Protein AF-A0A015JKG3-F1 (afdb_monomer)

Structure (mmCIF, N/CA/C/O backbone):
data_AF-A0A015JKG3-F1
#
_entry.id   AF-A0A015JKG3-F1
#
loop_
_atom_site.group_PDB
_atom_site.id
_atom_site.type_symbol
_atom_site.label_atom_id
_atom_site.label_alt_id
_atom_site.label_comp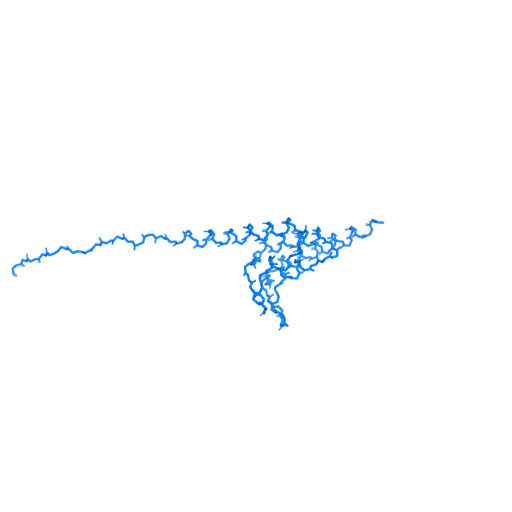_id
_atom_site.label_asym_id
_atom_site.label_entity_id
_atom_site.label_seq_id
_atom_site.pdbx_PDB_ins_code
_atom_site.Cartn_x
_atom_site.Cartn_y
_atom_site.Cartn_z
_atom_site.occupancy
_atom_site.B_iso_or_equiv
_atom_site.auth_seq_id
_atom_site.auth_comp_id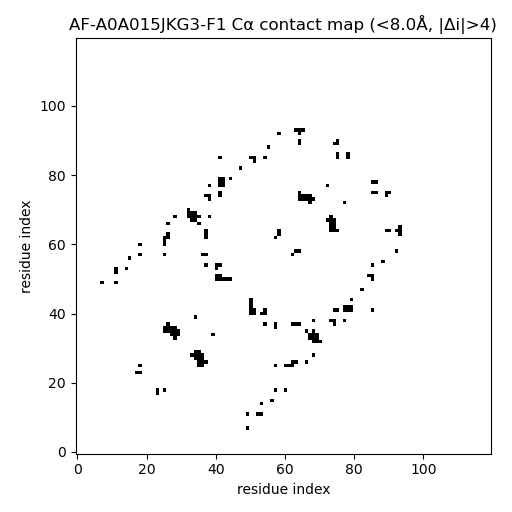
_atom_site.auth_asym_id
_atom_site.auth_atom_id
_atom_site.pdbx_PDB_model_num
ATOM 1 N N . MET A 1 1 ? 17.098 13.815 -17.877 1.00 53.59 1 MET A N 1
ATOM 2 C CA . MET A 1 1 ? 16.211 13.675 -16.700 1.00 53.59 1 MET A CA 1
ATOM 3 C C . MET A 1 1 ? 14.718 13.847 -17.020 1.00 53.59 1 MET A C 1
ATOM 5 O O . MET A 1 1 ? 13.906 13.572 -16.156 1.00 53.59 1 MET A O 1
ATOM 9 N N . GLU A 1 2 ? 14.312 14.220 -18.242 1.00 52.16 2 GLU A N 1
ATOM 10 C CA . GLU A 1 2 ? 12.892 14.484 -18.570 1.00 52.16 2 GLU A CA 1
ATOM 11 C C . GLU A 1 2 ? 12.063 13.230 -18.935 1.00 52.16 2 GLU A C 1
ATOM 13 O O . GLU A 1 2 ? 10.837 13.233 -18.843 1.00 52.16 2 GLU A O 1
ATOM 18 N N . TYR A 1 3 ? 12.724 12.131 -19.316 1.00 52.03 3 TYR A N 1
ATOM 19 C CA . TYR A 1 3 ? 12.057 10.888 -19.730 1.00 52.03 3 TYR A CA 1
ATOM 20 C C . TYR A 1 3 ? 11.483 10.076 -18.562 1.00 52.03 3 TYR A C 1
ATOM 22 O O . TYR A 1 3 ? 10.440 9.445 -18.716 1.00 52.03 3 TYR A O 1
ATOM 30 N N . VAL A 1 4 ? 12.130 10.127 -17.393 1.00 54.03 4 VAL A N 1
ATOM 31 C CA . VAL A 1 4 ? 11.704 9.389 -16.191 1.00 54.03 4 VAL A CA 1
ATOM 32 C C . VAL A 1 4 ? 10.344 9.900 -15.708 1.00 54.03 4 VAL A C 1
ATOM 34 O O . VAL A 1 4 ? 9.431 9.108 -15.494 1.00 54.03 4 VAL A O 1
ATOM 37 N N . ASN A 1 5 ? 10.150 11.224 -15.687 1.00 54.56 5 ASN A N 1
ATOM 38 C CA . ASN A 1 5 ? 8.871 11.823 -15.304 1.00 54.56 5 ASN A CA 1
ATOM 39 C C . ASN A 1 5 ? 7.727 11.393 -16.234 1.00 54.56 5 ASN A C 1
ATOM 41 O O . ASN A 1 5 ? 6.672 10.994 -15.753 1.00 54.56 5 ASN A O 1
ATOM 45 N N . ARG A 1 6 ? 7.924 11.396 -17.562 1.00 58.38 6 ARG A N 1
ATOM 46 C CA . ARG A 1 6 ? 6.869 10.982 -18.511 1.00 58.38 6 ARG A CA 1
ATOM 47 C C . ARG A 1 6 ? 6.488 9.507 -18.362 1.00 58.38 6 ARG A C 1
ATOM 49 O O . ARG A 1 6 ? 5.307 9.180 -18.452 1.00 58.38 6 ARG A O 1
ATOM 56 N N . ALA A 1 7 ? 7.464 8.635 -18.107 1.00 60.66 7 ALA A N 1
ATOM 57 C CA . ALA A 1 7 ? 7.209 7.216 -17.868 1.00 60.66 7 ALA A CA 1
ATOM 58 C C . ALA A 1 7 ? 6.413 6.987 -16.569 1.00 60.66 7 ALA A C 1
ATOM 60 O O . ALA A 1 7 ? 5.481 6.183 -16.556 1.00 60.66 7 ALA A O 1
ATOM 61 N N . HIS A 1 8 ? 6.723 7.733 -15.503 1.00 63.50 8 HIS A N 1
ATOM 62 C CA . HIS A 1 8 ? 6.001 7.649 -14.230 1.00 63.50 8 HIS A CA 1
ATOM 63 C C . HIS A 1 8 ? 4.546 8.111 -14.359 1.00 63.50 8 HIS A C 1
ATOM 65 O O . HIS A 1 8 ? 3.644 7.398 -13.919 1.00 63.50 8 HIS A O 1
ATOM 71 N N . PHE A 1 9 ? 4.296 9.241 -15.033 1.00 65.38 9 PHE A N 1
ATOM 72 C CA . PHE A 1 9 ? 2.928 9.704 -15.293 1.00 65.38 9 PHE A CA 1
ATOM 73 C C . PHE A 1 9 ? 2.141 8.711 -16.150 1.00 65.38 9 PHE A C 1
ATOM 75 O O . PHE A 1 9 ? 1.004 8.398 -15.817 1.00 65.38 9 PHE A O 1
ATOM 82 N N . GLY A 1 10 ? 2.757 8.146 -17.195 1.00 71.88 10 GLY A N 1
ATOM 83 C CA . GLY A 1 10 ? 2.115 7.116 -18.015 1.00 71.88 10 GLY A CA 1
ATOM 84 C C . GLY A 1 10 ? 1.719 5.871 -17.213 1.00 71.88 10 GLY A C 1
ATOM 85 O O . GLY A 1 10 ? 0.629 5.339 -17.410 1.00 71.88 10 GLY A O 1
ATOM 86 N N . SER A 1 11 ? 2.568 5.435 -16.276 1.00 73.81 11 SER A N 1
ATOM 87 C CA . SER A 1 11 ? 2.283 4.296 -15.392 1.00 73.81 11 SER A CA 1
ATOM 88 C C . SER A 1 11 ? 1.129 4.581 -14.423 1.00 73.81 11 SER A C 1
ATOM 90 O O . SER A 1 11 ? 0.237 3.749 -14.262 1.00 73.81 11 SER A O 1
ATOM 92 N N . LEU A 1 12 ? 1.090 5.782 -13.833 1.00 79.25 12 LEU A N 1
ATOM 93 C CA . LEU A 1 12 ? -0.011 6.209 -12.965 1.00 79.25 12 LEU A CA 1
ATOM 94 C C . LEU A 1 12 ? -1.333 6.302 -13.734 1.00 79.25 12 LEU A C 1
ATOM 96 O O . LEU A 1 12 ? -2.326 5.726 -13.301 1.00 79.25 12 LEU A O 1
ATOM 100 N N . THR A 1 13 ? -1.337 6.933 -14.910 1.00 81.19 13 THR A N 1
ATOM 101 C CA . THR A 1 13 ? -2.529 7.005 -15.768 1.00 81.19 13 THR A CA 1
ATOM 102 C C . THR A 1 13 ? -3.003 5.614 -16.188 1.00 81.19 13 THR A C 1
ATOM 104 O O . THR A 1 13 ? -4.202 5.346 -16.201 1.00 81.19 13 THR A O 1
ATOM 107 N N . ALA A 1 14 ? -2.086 4.692 -16.490 1.00 79.19 14 ALA A N 1
ATOM 108 C CA . ALA A 1 14 ? -2.450 3.310 -16.783 1.00 79.19 14 ALA A CA 1
ATOM 109 C C . ALA A 1 14 ? -3.096 2.620 -15.569 1.00 79.19 14 ALA A C 1
ATOM 111 O O . ALA A 1 14 ? -4.110 1.941 -15.724 1.00 79.19 14 ALA A O 1
ATOM 112 N N . ALA A 1 15 ? -2.558 2.821 -14.361 1.00 79.75 15 ALA A N 1
ATOM 113 C CA . ALA A 1 15 ? -3.149 2.295 -13.133 1.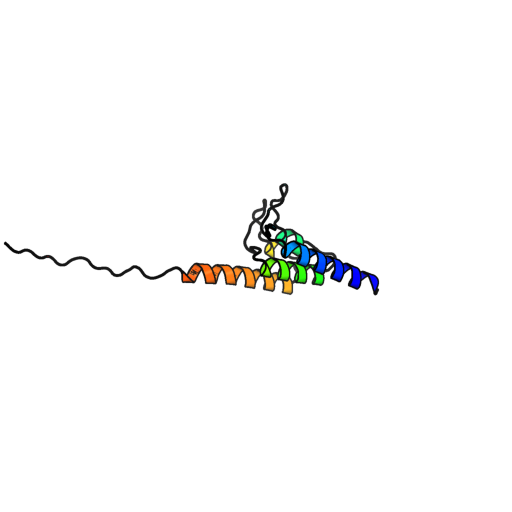00 79.75 15 ALA A CA 1
ATOM 114 C C . ALA A 1 15 ? -4.556 2.868 -12.879 1.00 79.75 15 ALA A C 1
ATOM 116 O O . ALA A 1 15 ? -5.462 2.110 -12.539 1.00 79.75 15 ALA A O 1
ATOM 117 N N . GLU A 1 16 ? -4.770 4.165 -13.108 1.00 81.62 16 GLU A N 1
ATOM 118 C CA . GLU A 1 16 ? -6.091 4.805 -13.021 1.00 81.62 16 GLU A CA 1
ATOM 119 C C . GLU A 1 16 ? -7.091 4.202 -14.007 1.00 81.62 16 GLU A C 1
ATOM 121 O O . GLU A 1 16 ? -8.181 3.791 -13.611 1.00 81.62 16 GLU A O 1
ATOM 126 N N . LEU A 1 17 ? -6.714 4.092 -15.283 1.00 80.25 17 LEU A N 1
ATOM 127 C CA . LEU A 1 17 ? -7.578 3.535 -16.327 1.00 80.25 17 LEU A CA 1
ATOM 128 C C . LEU A 1 17 ? -7.953 2.077 -16.057 1.00 80.25 17 LEU A C 1
ATOM 130 O O . LEU A 1 17 ? -9.078 1.662 -16.348 1.00 80.25 17 LEU A O 1
ATOM 134 N N . LEU A 1 18 ? -7.026 1.302 -15.488 1.00 80.25 18 LEU A N 1
ATOM 135 C CA . LEU A 1 18 ? -7.316 -0.048 -15.023 1.00 80.25 18 LEU A CA 1
ATOM 136 C C . LEU A 1 18 ? -8.341 0.008 -13.888 1.00 80.25 18 LEU A C 1
ATOM 138 O O . LEU A 1 18 ? -9.391 -0.615 -13.987 1.00 80.25 18 LEU A O 1
ATOM 142 N N . LEU A 1 19 ? -8.096 0.791 -12.839 1.00 80.50 19 LEU A N 1
ATOM 143 C CA . LEU A 1 19 ? -8.980 0.862 -11.670 1.00 80.50 19 LEU A CA 1
ATOM 144 C C . LEU A 1 19 ? -10.384 1.416 -11.970 1.00 80.50 19 LEU A C 1
ATOM 146 O O . LEU A 1 19 ? -11.308 1.178 -11.194 1.00 80.50 19 LEU A O 1
ATOM 150 N N . GLN A 1 20 ? -10.570 2.103 -13.098 1.00 80.88 20 GLN A N 1
ATOM 151 C CA . GLN A 1 20 ? -11.881 2.522 -13.606 1.00 80.88 20 GLN A CA 1
ATOM 152 C C . GLN A 1 20 ? -12.704 1.383 -14.227 1.00 80.88 20 GLN A C 1
ATOM 154 O O . GLN A 1 20 ? -13.902 1.549 -14.460 1.00 80.88 20 GLN A O 1
ATOM 159 N N . GLN A 1 21 ? -12.101 0.228 -14.512 1.00 79.38 21 GLN A N 1
ATOM 160 C CA . GLN A 1 21 ? -12.824 -0.895 -15.096 1.00 79.38 21 GLN A CA 1
ATOM 161 C C . GLN A 1 21 ? -13.768 -1.534 -14.058 1.00 79.38 21 GLN A C 1
ATOM 163 O O . GLN A 1 21 ? -13.331 -1.876 -12.956 1.00 79.38 21 GLN A O 1
ATOM 168 N N . PRO A 1 22 ? -15.039 -1.805 -14.415 1.00 71.19 22 PRO A N 1
ATOM 169 C CA . PRO A 1 22 ? -16.078 -2.228 -13.467 1.00 71.19 22 PRO A CA 1
ATOM 170 C C . PRO A 1 22 ? -15.812 -3.577 -12.780 1.00 71.19 22 PRO A C 1
ATOM 172 O O . PRO A 1 22 ? -16.435 -3.889 -11.771 1.00 71.19 22 PRO A O 1
ATOM 175 N N . ASN A 1 23 ? -14.880 -4.381 -13.299 1.00 75.00 23 ASN A N 1
ATOM 176 C CA . ASN A 1 23 ? -14.588 -5.726 -12.799 1.00 75.00 23 ASN A CA 1
ATOM 177 C C . ASN A 1 23 ? -13.236 -5.846 -12.077 1.00 75.00 23 ASN A C 1
ATOM 179 O O . ASN A 1 23 ? -12.806 -6.966 -11.778 1.00 75.00 23 ASN A O 1
ATOM 183 N N . ILE A 1 24 ? -12.540 -4.738 -11.797 1.00 80.81 24 ILE A N 1
ATOM 184 C CA . ILE A 1 24 ? -11.252 -4.813 -11.100 1.00 80.81 24 ILE A CA 1
ATOM 185 C C . ILE A 1 24 ? -11.442 -4.946 -9.593 1.00 80.81 24 ILE A C 1
ATOM 187 O O . ILE A 1 24 ? -11.957 -4.073 -8.902 1.00 80.81 24 ILE A O 1
ATOM 191 N N . LYS A 1 25 ? -10.949 -6.070 -9.069 1.00 85.31 25 LYS A N 1
ATOM 192 C CA . LYS A 1 25 ? -10.907 -6.360 -7.637 1.00 85.31 25 LYS A CA 1
ATOM 193 C C . LYS A 1 25 ? -9.596 -5.845 -7.047 1.00 85.31 25 LYS A C 1
ATOM 195 O O . LYS A 1 25 ? -8.577 -6.531 -7.097 1.00 85.31 25 LYS A O 1
ATOM 200 N N . VAL A 1 26 ? -9.638 -4.666 -6.431 1.00 87.88 26 VAL A N 1
ATOM 201 C CA . VAL A 1 26 ? -8.471 -4.000 -5.811 1.00 87.88 26 VAL A CA 1
ATOM 202 C C . VAL A 1 26 ? -7.868 -4.748 -4.617 1.00 87.88 26 VAL A C 1
ATOM 204 O O . VAL A 1 26 ? -6.720 -4.515 -4.252 1.00 87.88 26 VAL A O 1
ATOM 207 N N . ASN A 1 27 ? -8.620 -5.688 -4.042 1.00 89.81 27 ASN A N 1
ATOM 208 C CA . ASN A 1 27 ? -8.210 -6.513 -2.903 1.00 89.81 27 ASN A CA 1
ATOM 209 C C . ASN A 1 27 ? -7.812 -7.943 -3.296 1.00 89.81 27 ASN A C 1
ATOM 211 O O . ASN A 1 27 ? -7.679 -8.804 -2.425 1.00 89.81 27 ASN A O 1
ATOM 215 N N . LEU A 1 28 ? -7.650 -8.226 -4.594 1.00 90.25 28 LEU A N 1
ATOM 216 C CA . LEU A 1 28 ? -7.245 -9.550 -5.056 1.00 90.25 28 LEU A CA 1
ATOM 217 C C . LEU A 1 28 ? -5.840 -9.884 -4.546 1.00 90.25 28 LEU A C 1
ATOM 219 O O . LEU A 1 28 ? -4.899 -9.125 -4.747 1.00 90.25 28 LEU A O 1
ATOM 223 N N . GLN A 1 29 ? -5.700 -11.042 -3.915 1.00 91.81 29 GLN A N 1
ATOM 224 C CA . GLN A 1 29 ? -4.416 -11.540 -3.444 1.00 91.81 29 GLN A CA 1
ATOM 225 C C . GLN A 1 29 ? -3.745 -12.372 -4.537 1.00 91.81 29 GLN A C 1
ATOM 227 O O . GLN A 1 29 ? -4.391 -13.194 -5.193 1.00 91.81 29 GLN A O 1
ATOM 232 N N . ASN A 1 30 ? -2.446 -12.164 -4.752 1.00 90.38 30 ASN A N 1
ATOM 233 C CA . ASN A 1 30 ? -1.684 -13.025 -5.652 1.00 90.38 30 ASN A CA 1
ATOM 234 C C . ASN A 1 30 ? -1.597 -14.461 -5.094 1.00 90.38 30 ASN A C 1
ATOM 236 O O . ASN A 1 30 ? -1.793 -14.695 -3.907 1.00 90.38 30 ASN A O 1
ATOM 240 N N . LYS A 1 31 ? -1.288 -15.445 -5.943 1.00 91.38 31 LYS A N 1
ATOM 241 C CA . LYS A 1 31 ? -1.304 -16.862 -5.532 1.00 91.38 31 LYS A CA 1
ATOM 242 C C . LYS A 1 31 ? -0.122 -17.285 -4.651 1.00 91.38 31 LYS A C 1
ATOM 244 O O . LYS A 1 31 ? -0.212 -18.314 -3.993 1.00 91.38 31 LYS A O 1
ATOM 249 N N . LEU A 1 32 ? 0.987 -16.547 -4.689 1.00 90.50 32 LEU A N 1
ATOM 250 C CA . LEU A 1 32 ? 2.247 -16.963 -4.063 1.00 90.50 32 LEU A CA 1
ATOM 251 C C . LEU A 1 32 ? 2.358 -16.460 -2.620 1.00 90.50 32 LEU A C 1
ATOM 253 O O . LEU A 1 32 ? 2.500 -17.250 -1.686 1.00 90.50 32 LEU A O 1
ATOM 257 N N . GLU A 1 33 ? 2.221 -15.146 -2.455 1.00 92.25 33 GLU A N 1
ATOM 258 C CA . GLU A 1 33 ? 2.443 -14.424 -1.198 1.00 92.25 33 GLU A CA 1
ATOM 259 C C . GLU A 1 33 ? 1.142 -13.962 -0.548 1.00 92.25 33 GLU A C 1
ATOM 261 O O . GLU A 1 33 ? 1.145 -13.458 0.570 1.00 92.25 33 GLU A O 1
ATOM 266 N N . LEU A 1 34 ? 0.016 -14.114 -1.246 1.00 94.19 34 LEU A N 1
ATOM 267 C CA . LEU A 1 34 ? -1.255 -13.498 -0.885 1.00 94.19 34 LEU A CA 1
ATOM 268 C C . LEU A 1 34 ? -1.155 -11.968 -0.728 1.00 94.19 34 LEU A C 1
ATOM 270 O O . LEU A 1 34 ? -1.904 -11.351 0.027 1.00 94.19 34 LEU A O 1
ATOM 274 N N . ASP A 1 35 ? -0.235 -11.335 -1.453 1.00 93.56 35 ASP A N 1
ATOM 275 C CA . ASP A 1 35 ? -0.119 -9.878 -1.478 1.00 93.56 35 ASP A CA 1
ATOM 276 C C . ASP A 1 35 ? -1.260 -9.283 -2.309 1.00 93.56 35 ASP A C 1
ATOM 278 O O . ASP A 1 35 ? -1.523 -9.729 -3.431 1.00 93.56 35 ASP A O 1
ATOM 282 N N . THR A 1 36 ? -1.902 -8.244 -1.777 1.00 94.00 36 THR A N 1
ATOM 283 C CA . THR A 1 36 ? -2.811 -7.375 -2.544 1.00 94.00 36 THR A CA 1
ATOM 284 C C . THR A 1 36 ? -2.014 -6.373 -3.392 1.00 94.00 36 THR A C 1
ATOM 286 O O . THR A 1 36 ? -0.834 -6.135 -3.106 1.00 94.00 36 THR A O 1
ATOM 289 N N . PRO A 1 37 ? -2.631 -5.710 -4.391 1.00 92.88 37 PRO A N 1
ATOM 290 C CA . PRO A 1 37 ? -2.028 -4.566 -5.074 1.00 92.88 37 PRO A CA 1
ATOM 291 C C . PRO A 1 37 ? -1.421 -3.538 -4.110 1.00 92.88 37 PRO A C 1
ATOM 293 O O . PRO A 1 37 ? -0.320 -3.046 -4.350 1.00 92.88 37 PRO A O 1
ATOM 296 N N . LEU A 1 38 ? -2.075 -3.293 -2.968 1.00 93.94 38 LEU A N 1
ATOM 297 C CA . LEU A 1 38 ? -1.585 -2.367 -1.948 1.00 93.94 38 LEU A CA 1
ATOM 298 C C . LEU A 1 38 ? -0.295 -2.857 -1.266 1.00 93.94 38 LEU A C 1
ATOM 300 O O . LEU A 1 38 ? 0.588 -2.046 -1.015 1.00 93.94 38 LEU A O 1
ATOM 304 N N . HIS A 1 39 ? -0.124 -4.167 -1.043 1.00 94.88 39 HIS A N 1
ATOM 305 C CA . HIS A 1 39 ? 1.144 -4.727 -0.545 1.00 94.88 39 HIS A CA 1
ATOM 306 C C . HIS A 1 39 ? 2.289 -4.545 -1.546 1.00 94.88 39 HIS A C 1
ATOM 308 O O . HIS A 1 39 ? 3.434 -4.354 -1.142 1.00 94.88 39 HIS A O 1
ATOM 314 N N . LYS A 1 40 ? 2.012 -4.625 -2.853 1.00 91.75 40 LYS A N 1
ATOM 315 C CA . LYS A 1 40 ? 3.040 -4.418 -3.882 1.00 91.75 40 LYS A CA 1
ATOM 316 C C . LYS A 1 40 ? 3.399 -2.947 -4.048 1.00 91.75 40 LYS A C 1
ATOM 318 O O . LYS A 1 40 ? 4.582 -2.643 -4.151 1.00 91.75 40 LYS A O 1
ATOM 323 N N . ALA A 1 41 ? 2.414 -2.052 -3.984 1.00 91.00 41 ALA A N 1
ATOM 324 C CA . ALA A 1 41 ? 2.640 -0.611 -4.062 1.00 91.00 41 ALA A CA 1
ATOM 325 C C . ALA A 1 41 ? 3.605 -0.119 -2.971 1.00 91.00 41 ALA A C 1
ATOM 327 O O . ALA A 1 41 ? 4.549 0.606 -3.260 1.00 91.00 41 ALA A O 1
ATOM 328 N N . VAL A 1 42 ? 3.424 -0.574 -1.727 1.00 92.00 42 VAL A N 1
ATOM 329 C CA . VAL A 1 42 ? 4.255 -0.138 -0.589 1.00 92.00 42 VAL A CA 1
ATOM 330 C C . VAL A 1 42 ? 5.669 -0.722 -0.571 1.00 92.00 42 VAL A C 1
ATOM 332 O O . VAL A 1 42 ? 6.545 -0.176 0.094 1.00 92.00 42 VAL A O 1
ATOM 335 N N . GLN A 1 43 ? 5.891 -1.829 -1.284 1.00 90.31 43 GLN A N 1
ATOM 336 C CA . GLN A 1 43 ? 7.203 -2.466 -1.427 1.00 90.31 43 GLN A CA 1
ATOM 337 C C . GLN A 1 43 ? 8.029 -1.863 -2.569 1.00 90.31 43 GLN A C 1
ATOM 339 O O . GLN A 1 43 ? 9.188 -2.241 -2.739 1.00 90.31 43 GLN A O 1
ATOM 344 N N . TYR A 1 44 ? 7.457 -0.955 -3.362 1.00 87.44 44 TYR A N 1
ATOM 345 C CA . TYR A 1 44 ? 8.168 -0.300 -4.449 1.00 87.44 44 TYR A CA 1
ATOM 346 C C . TYR A 1 44 ? 9.185 0.702 -3.887 1.00 87.44 44 TYR A C 1
ATOM 348 O O . TYR A 1 44 ? 8.814 1.709 -3.285 1.00 87.44 44 TYR A O 1
ATOM 356 N N . LYS A 1 45 ? 10.477 0.390 -4.045 1.00 82.62 45 LYS A N 1
ATOM 357 C CA . LYS A 1 45 ? 11.590 1.167 -3.470 1.00 82.62 45 LYS A CA 1
ATOM 358 C C . LYS A 1 45 ? 12.250 2.126 -4.453 1.00 82.62 45 LYS A C 1
ATOM 360 O O . LYS A 1 45 ? 12.966 3.018 -4.012 1.00 82.62 45 LYS A O 1
ATOM 365 N N . ASP A 1 46 ? 12.022 1.937 -5.750 1.00 84.19 46 ASP A N 1
ATOM 366 C CA . ASP A 1 46 ? 12.736 2.688 -6.784 1.00 84.19 46 ASP A CA 1
ATOM 367 C C . ASP A 1 46 ? 12.303 4.160 -6.818 1.00 84.19 46 ASP A C 1
ATOM 369 O O . ASP A 1 46 ? 13.136 5.040 -7.022 1.00 84.19 46 ASP A O 1
ATOM 373 N N . ASP A 1 47 ? 11.017 4.437 -6.568 1.00 83.31 47 ASP A N 1
ATOM 374 C CA . ASP A 1 47 ? 10.499 5.801 -6.438 1.00 83.31 47 ASP A CA 1
ATOM 375 C C . ASP A 1 47 ? 9.406 5.881 -5.344 1.00 83.31 47 ASP A C 1
ATOM 377 O O . ASP A 1 47 ? 8.284 5.390 -5.536 1.00 83.31 47 ASP A O 1
ATOM 381 N N . PRO A 1 48 ? 9.701 6.502 -4.183 1.00 84.12 48 PRO A N 1
ATOM 382 C CA . PRO A 1 48 ? 8.756 6.608 -3.075 1.00 84.12 48 PRO A CA 1
ATOM 383 C C . PRO A 1 48 ? 7.563 7.524 -3.381 1.00 84.12 48 PRO A C 1
ATOM 385 O O . PRO A 1 48 ? 6.497 7.331 -2.791 1.00 84.12 48 PRO A O 1
ATOM 388 N N . SER A 1 49 ? 7.706 8.489 -4.297 1.00 86.00 49 SER A N 1
ATOM 389 C CA . SER A 1 49 ? 6.605 9.357 -4.724 1.00 86.00 49 SER A CA 1
ATOM 390 C C . SER A 1 49 ? 5.600 8.575 -5.565 1.00 86.00 49 SER A C 1
ATOM 392 O O . SER A 1 49 ? 4.395 8.695 -5.353 1.00 86.00 49 SER A O 1
ATOM 394 N N . VAL A 1 50 ? 6.075 7.695 -6.451 1.00 86.00 50 VAL A N 1
ATOM 395 C CA . VAL A 1 50 ? 5.201 6.794 -7.222 1.00 86.00 50 VAL A CA 1
ATOM 396 C C . VAL A 1 50 ? 4.484 5.802 -6.303 1.00 86.00 50 VAL A C 1
ATOM 398 O O . VAL A 1 50 ? 3.276 5.610 -6.436 1.00 86.00 50 VAL A O 1
ATOM 401 N N . ALA A 1 51 ? 5.192 5.212 -5.333 1.00 88.94 51 ALA A N 1
ATOM 402 C CA . ALA A 1 51 ? 4.587 4.313 -4.347 1.00 88.94 51 ALA A CA 1
ATOM 403 C C . ALA A 1 51 ? 3.444 4.994 -3.572 1.00 88.94 51 ALA A C 1
ATOM 405 O O . ALA A 1 51 ? 2.383 4.398 -3.363 1.00 88.94 51 ALA A O 1
ATOM 406 N N . LEU A 1 52 ? 3.647 6.257 -3.183 1.00 90.94 52 LEU A N 1
ATOM 407 C CA . LEU A 1 52 ? 2.652 7.056 -2.479 1.00 90.94 52 LEU A CA 1
ATOM 408 C C . LEU A 1 52 ? 1.407 7.322 -3.334 1.00 90.94 52 LEU A C 1
ATOM 410 O O . LEU A 1 52 ? 0.292 7.102 -2.862 1.00 90.94 52 LEU A O 1
ATOM 414 N N . GLU A 1 53 ? 1.579 7.766 -4.579 1.00 91.06 53 GLU A N 1
ATOM 415 C CA . GLU A 1 53 ? 0.456 8.063 -5.476 1.00 91.06 53 GLU A CA 1
ATOM 416 C C . GLU A 1 53 ? -0.351 6.804 -5.828 1.00 91.06 53 GLU A C 1
ATOM 418 O O 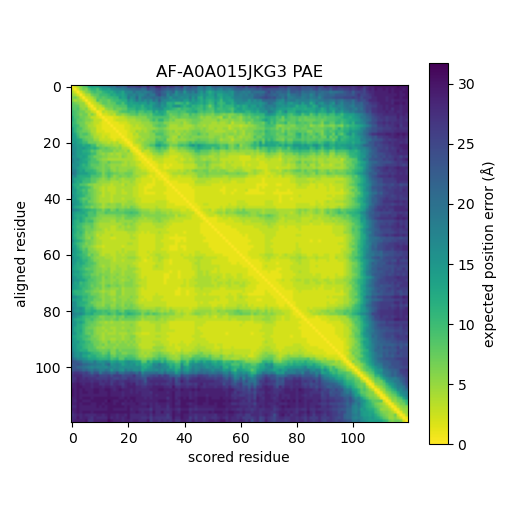. GLU A 1 53 ? -1.581 6.817 -5.752 1.00 91.06 53 GLU A O 1
ATOM 423 N N . ILE A 1 54 ? 0.315 5.673 -6.095 1.00 89.31 54 ILE A N 1
ATOM 424 C CA . ILE A 1 54 ? -0.371 4.389 -6.324 1.00 89.31 54 ILE A CA 1
ATOM 425 C C . ILE A 1 54 ? -1.155 3.965 -5.075 1.00 89.31 54 ILE A C 1
ATOM 427 O O . ILE A 1 54 ? -2.300 3.526 -5.186 1.00 89.31 54 ILE A O 1
ATOM 431 N N . ALA A 1 55 ? -0.576 4.104 -3.878 1.00 92.56 55 ALA A N 1
ATOM 432 C CA . ALA A 1 55 ? -1.268 3.761 -2.639 1.00 92.56 55 ALA A CA 1
ATOM 433 C C . ALA A 1 55 ? -2.506 4.643 -2.404 1.00 92.56 55 ALA A C 1
ATOM 435 O O . ALA A 1 55 ? -3.566 4.111 -2.070 1.00 92.56 55 ALA A O 1
ATOM 436 N N . LYS A 1 56 ? -2.409 5.963 -2.632 1.00 91.88 56 LYS A N 1
ATOM 437 C CA . LYS A 1 56 ? -3.557 6.889 -2.564 1.00 91.88 56 LYS A CA 1
ATOM 438 C C . LYS A 1 56 ? -4.667 6.460 -3.517 1.00 91.88 56 LYS A C 1
ATOM 440 O O . LYS A 1 56 ? -5.831 6.402 -3.120 1.00 91.88 56 LYS A O 1
ATOM 445 N N . LEU A 1 57 ? -4.302 6.135 -4.755 1.00 90.75 57 LEU A N 1
ATOM 446 C CA . LEU A 1 57 ? -5.250 5.725 -5.778 1.00 90.75 57 LEU A CA 1
ATOM 447 C C . LEU A 1 57 ? -5.949 4.411 -5.404 1.00 90.75 57 LEU A C 1
ATOM 449 O O . LEU A 1 57 ? -7.173 4.331 -5.438 1.00 90.75 57 LEU A O 1
ATOM 453 N N . LEU A 1 58 ? -5.196 3.401 -4.966 1.00 91.62 58 LEU A N 1
ATOM 454 C CA . LEU A 1 58 ? -5.760 2.126 -4.522 1.00 91.62 58 LEU A CA 1
ATOM 455 C C . LEU A 1 58 ? -6.738 2.306 -3.353 1.00 91.62 58 LEU A C 1
ATOM 457 O O . LEU A 1 58 ? -7.838 1.757 -3.395 1.00 91.62 58 LEU A O 1
ATOM 461 N N . ILE A 1 59 ? -6.374 3.099 -2.341 1.00 92.44 59 ILE A N 1
ATOM 462 C CA . ILE A 1 59 ? -7.244 3.393 -1.190 1.00 92.44 59 ILE A CA 1
ATOM 463 C C . ILE A 1 59 ? -8.530 4.090 -1.651 1.00 92.44 59 ILE A C 1
ATOM 465 O O . ILE A 1 59 ? -9.619 3.685 -1.253 1.00 92.44 59 ILE A O 1
ATOM 469 N N . LYS A 1 60 ? -8.428 5.080 -2.549 1.00 90.06 60 LYS A N 1
ATOM 470 C CA . LYS A 1 60 ? -9.588 5.782 -3.124 1.00 90.06 60 LYS A CA 1
ATOM 471 C C . LYS A 1 60 ? -10.554 4.837 -3.850 1.00 90.06 60 LYS A C 1
ATOM 473 O O . LYS A 1 60 ? -11.754 5.083 -3.855 1.00 90.06 60 LYS A O 1
ATOM 478 N N . HIS A 1 61 ? -10.042 3.755 -4.434 1.00 89.31 61 HIS A N 1
ATOM 479 C CA . HIS A 1 61 ? -10.831 2.721 -5.107 1.00 89.31 61 HIS A CA 1
ATOM 480 C C . HIS A 1 61 ? -11.264 1.561 -4.181 1.00 89.31 61 HIS A C 1
ATOM 482 O O . HIS A 1 61 ? -11.728 0.532 -4.670 1.00 89.31 61 HIS A O 1
ATOM 488 N N . GLY A 1 62 ? -11.139 1.702 -2.855 1.00 88.69 62 GLY A N 1
ATOM 489 C CA . GLY A 1 62 ? -11.623 0.716 -1.880 1.00 88.69 62 GLY A CA 1
ATOM 490 C C . GLY A 1 62 ? -10.630 -0.400 -1.543 1.00 88.69 62 GLY A C 1
ATOM 491 O O . GLY A 1 62 ? -11.032 -1.491 -1.122 1.00 88.69 62 GLY A O 1
ATOM 492 N N . ALA A 1 63 ? -9.329 -0.177 -1.751 1.00 93.12 63 ALA A N 1
ATOM 493 C CA . ALA A 1 63 ? -8.317 -1.106 -1.262 1.00 93.12 63 ALA A CA 1
ATOM 494 C C . ALA A 1 63 ? -8.298 -1.123 0.272 1.00 93.12 63 ALA A C 1
ATOM 496 O O . ALA A 1 63 ? -8.262 -0.077 0.914 1.00 93.12 63 ALA A O 1
ATOM 497 N N . ASP A 1 64 ? -8.275 -2.322 0.846 1.00 93.19 64 ASP A N 1
ATOM 498 C CA . ASP A 1 64 ? -8.258 -2.564 2.283 1.00 93.19 64 ASP A CA 1
ATOM 499 C C . ASP A 1 64 ? -6.804 -2.523 2.810 1.00 93.19 64 ASP A C 1
ATOM 501 O O . ASP A 1 64 ? -6.022 -3.447 2.545 1.00 93.19 64 ASP A O 1
ATOM 505 N N . PRO A 1 65 ? -6.412 -1.479 3.571 1.00 93.81 65 PRO A N 1
ATOM 506 C CA . PRO A 1 65 ? -5.085 -1.337 4.167 1.00 93.81 65 PRO A CA 1
ATOM 507 C C . PRO A 1 65 ? -4.856 -2.266 5.366 1.00 93.81 65 PRO A C 1
ATOM 509 O O . PRO A 1 65 ? -3.756 -2.288 5.918 1.00 93.81 65 PRO A O 1
ATOM 512 N N . THR A 1 66 ? -5.868 -3.024 5.795 1.00 93.94 66 THR A N 1
ATOM 513 C CA . THR A 1 66 ? -5.792 -3.941 6.937 1.00 93.94 66 THR A CA 1
ATOM 514 C C . THR A 1 66 ? -5.640 -5.404 6.529 1.00 93.94 66 THR A C 1
ATOM 516 O O . THR A 1 66 ? -5.291 -6.232 7.377 1.00 93.94 66 THR A O 1
ATOM 519 N N . LYS A 1 67 ? -5.841 -5.715 5.239 1.00 93.75 67 LYS A N 1
ATOM 520 C CA . LYS A 1 67 ? -5.714 -7.063 4.677 1.00 93.75 67 LYS A CA 1
ATOM 521 C C . LYS A 1 67 ? -4.328 -7.634 4.959 1.00 93.75 67 LYS A C 1
ATOM 523 O O . LYS A 1 67 ? -3.328 -6.957 4.751 1.00 93.75 67 LYS A O 1
ATOM 528 N N . GLN A 1 68 ? -4.267 -8.889 5.389 1.00 95.56 68 GLN A N 1
ATOM 529 C CA . GLN A 1 68 ? -3.007 -9.570 5.677 1.00 95.56 68 GLN A CA 1
ATOM 530 C C . GLN A 1 68 ? -2.588 -10.489 4.532 1.00 95.56 68 GLN A C 1
ATOM 532 O O . GLN A 1 68 ? -3.415 -11.221 3.984 1.00 95.56 68 GLN A O 1
ATOM 537 N N . ASN A 1 69 ? -1.297 -10.482 4.211 1.00 94.50 69 ASN A N 1
ATOM 538 C CA . ASN A 1 69 ? -0.694 -11.449 3.300 1.00 94.50 69 ASN A CA 1
ATOM 539 C C . ASN A 1 69 ? -0.415 -12.803 3.988 1.00 94.50 69 ASN A C 1
ATOM 541 O O . ASN A 1 69 ? -0.762 -13.021 5.153 1.00 94.50 69 ASN A O 1
ATOM 545 N N . LYS A 1 70 ? 0.243 -13.729 3.280 1.00 95.81 70 LYS A N 1
ATOM 546 C CA . LYS A 1 70 ? 0.583 -15.075 3.775 1.00 95.81 70 LYS A CA 1
ATOM 547 C C . LYS A 1 70 ? 1.436 -15.050 5.047 1.00 95.81 70 LYS A C 1
ATOM 549 O O . LYS A 1 70 ? 1.293 -15.927 5.896 1.00 95.81 70 LYS A O 1
ATOM 554 N N . ASN A 1 71 ? 2.262 -14.019 5.213 1.00 94.31 71 ASN A N 1
ATOM 555 C CA . ASN A 1 71 ? 3.108 -13.814 6.389 1.00 94.31 71 ASN A CA 1
ATOM 556 C C . ASN A 1 71 ? 2.374 -13.096 7.534 1.00 94.31 71 ASN A C 1
ATOM 558 O O . ASN A 1 71 ? 3.002 -12.688 8.508 1.00 94.31 71 ASN A O 1
ATOM 562 N N . LYS A 1 72 ? 1.048 -12.926 7.430 1.00 95.19 72 LYS A N 1
ATOM 563 C CA . LYS A 1 72 ? 0.204 -12.162 8.363 1.00 95.19 72 LYS A CA 1
ATOM 564 C C . LYS A 1 72 ? 0.578 -10.678 8.452 1.00 95.19 72 LYS A C 1
ATOM 566 O O . LYS A 1 72 ? 0.214 -10.003 9.418 1.00 95.19 72 LYS A O 1
ATOM 571 N N . GLN A 1 73 ? 1.286 -10.160 7.451 1.00 95.56 73 GLN A N 1
ATOM 572 C CA . GLN A 1 73 ? 1.715 -8.769 7.408 1.00 95.56 73 GLN A CA 1
ATOM 573 C C . GLN A 1 73 ? 0.652 -7.922 6.717 1.00 95.56 73 GLN A C 1
ATOM 575 O O . GLN A 1 73 ? 0.114 -8.325 5.690 1.00 95.56 73 GLN A O 1
ATOM 580 N N . LYS A 1 74 ? 0.360 -6.752 7.286 1.00 95.06 74 LYS A N 1
ATOM 581 C CA . LYS A 1 74 ? -0.434 -5.691 6.654 1.00 95.06 74 LYS A CA 1
ATOM 582 C C . LYS A 1 74 ? 0.458 -4.851 5.729 1.00 95.06 74 LYS A C 1
ATOM 584 O O . LYS A 1 74 ? 1.656 -4.743 6.012 1.00 95.06 74 LYS A O 1
ATOM 589 N N . PRO A 1 75 ? -0.095 -4.144 4.725 1.00 94.06 75 PRO A N 1
ATOM 590 C CA . PRO A 1 75 ? 0.674 -3.252 3.857 1.00 94.06 75 PRO A CA 1
ATOM 591 C C . PRO A 1 75 ? 1.567 -2.275 4.633 1.00 94.06 75 PRO A C 1
ATOM 593 O O . PRO A 1 75 ? 2.747 -2.145 4.330 1.00 94.06 75 PRO A O 1
ATOM 596 N N . GLN A 1 76 ? 1.056 -1.657 5.704 1.00 94.00 76 GLN A N 1
ATOM 597 C CA . GLN A 1 76 ? 1.824 -0.699 6.512 1.00 94.00 76 GLN A CA 1
ATOM 598 C C . GLN A 1 76 ? 3.107 -1.295 7.124 1.00 94.00 76 GLN A C 1
ATOM 600 O O . GLN A 1 76 ? 4.085 -0.576 7.318 1.00 94.00 76 GLN A O 1
ATOM 605 N N . GLN A 1 77 ? 3.128 -2.602 7.409 1.00 92.94 77 GLN A N 1
ATOM 606 C CA . GLN A 1 77 ? 4.289 -3.289 7.989 1.00 92.94 77 GLN A CA 1
ATOM 607 C C . GLN A 1 77 ? 5.391 -3.570 6.959 1.00 92.94 77 GLN A C 1
ATOM 609 O O . GLN A 1 77 ? 6.515 -3.870 7.348 1.00 92.94 77 GLN A O 1
ATOM 614 N N . LEU A 1 78 ? 5.076 -3.469 5.665 1.00 92.31 78 LEU A N 1
ATOM 615 C CA . LEU A 1 78 ? 6.031 -3.629 4.568 1.00 92.31 78 LEU A CA 1
ATOM 616 C C . LEU A 1 78 ? 6.637 -2.295 4.110 1.00 92.31 78 LEU A C 1
ATOM 618 O O . LEU A 1 78 ? 7.573 -2.297 3.314 1.00 92.31 78 LEU A O 1
ATOM 622 N N . VAL A 1 79 ? 6.114 -1.165 4.600 1.00 92.44 79 VAL A N 1
ATOM 623 C CA . VAL A 1 79 ? 6.598 0.168 4.230 1.00 92.44 79 VAL A CA 1
ATOM 624 C C . VAL A 1 79 ? 7.998 0.396 4.786 1.00 92.44 79 VAL A C 1
ATOM 626 O O . VAL A 1 79 ? 8.256 0.185 5.977 1.00 92.44 79 VAL A O 1
ATOM 629 N N . ASP A 1 80 ? 8.875 0.918 3.932 1.00 88.25 80 ASP A N 1
ATOM 630 C CA . ASP A 1 80 ? 10.224 1.322 4.313 1.00 88.25 80 ASP A CA 1
ATOM 631 C C . ASP A 1 80 ? 10.221 2.304 5.505 1.00 88.25 80 ASP A C 1
ATOM 633 O O . ASP A 1 80 ? 9.349 3.168 5.639 1.00 88.25 80 ASP A O 1
ATOM 637 N N . SER A 1 81 ? 11.197 2.181 6.407 1.00 85.44 81 SER A N 1
ATOM 638 C CA . SER A 1 81 ? 11.331 3.057 7.578 1.00 85.44 81 SER A CA 1
ATOM 639 C C . SER A 1 81 ? 11.459 4.543 7.234 1.00 85.44 81 SER A C 1
ATOM 641 O O . SER A 1 81 ? 11.013 5.373 8.028 1.00 85.44 81 SER A O 1
ATOM 643 N N . GLY A 1 82 ? 12.021 4.878 6.068 1.00 85.44 82 GLY A N 1
ATOM 644 C CA . GLY A 1 82 ? 12.173 6.256 5.604 1.00 85.44 82 GLY A CA 1
ATOM 645 C C . GLY A 1 82 ? 10.886 6.880 5.060 1.00 85.44 82 GLY A C 1
ATOM 646 O O . GLY A 1 82 ? 10.770 8.103 5.036 1.00 85.44 82 GLY A O 1
ATOM 647 N N . ASN A 1 83 ? 9.887 6.078 4.672 1.00 87.69 83 ASN A N 1
ATOM 648 C CA . ASN A 1 83 ? 8.663 6.579 4.044 1.00 87.69 83 ASN A CA 1
ATOM 649 C C . ASN A 1 83 ? 7.533 6.780 5.068 1.00 87.69 83 ASN A C 1
ATOM 651 O O . ASN A 1 83 ? 6.533 6.058 5.105 1.00 87.69 83 ASN A O 1
ATOM 655 N N . GLN A 1 84 ? 7.720 7.775 5.937 1.00 90.62 84 GLN A N 1
ATOM 656 C CA . GLN A 1 84 ? 6.754 8.132 6.983 1.00 90.62 84 GLN A CA 1
ATOM 657 C C . GLN A 1 84 ? 5.416 8.603 6.405 1.00 90.62 84 GLN A C 1
ATOM 659 O O . GLN A 1 84 ? 4.361 8.318 6.969 1.00 90.62 84 GLN A O 1
ATOM 664 N N . GLU A 1 85 ? 5.441 9.285 5.261 1.00 92.31 85 GLU A N 1
ATOM 665 C CA . GLU A 1 85 ? 4.230 9.771 4.602 1.00 92.31 85 GLU A CA 1
ATOM 666 C C . GLU A 1 85 ? 3.318 8.614 4.177 1.00 92.31 85 GLU A C 1
ATOM 668 O O . GLU A 1 85 ? 2.127 8.609 4.498 1.00 92.31 85 GLU A O 1
ATOM 673 N N . LEU A 1 86 ?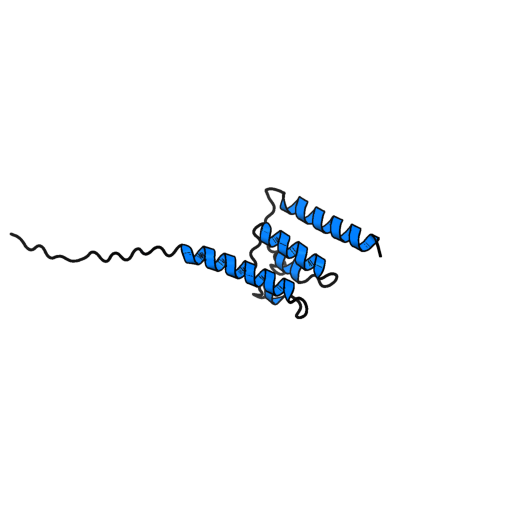 3.887 7.580 3.554 1.00 92.38 86 LEU A N 1
ATOM 674 C CA . LEU A 1 86 ? 3.144 6.388 3.159 1.00 92.38 86 LEU A CA 1
ATOM 675 C C . LEU A 1 86 ? 2.610 5.606 4.367 1.00 92.38 86 LEU A C 1
ATOM 677 O O . LEU A 1 86 ? 1.475 5.127 4.340 1.00 92.38 86 LEU A O 1
ATOM 681 N N . LYS A 1 87 ? 3.382 5.520 5.460 1.00 93.31 87 LYS A N 1
ATOM 682 C CA . LYS A 1 87 ? 2.897 4.918 6.716 1.00 93.31 87 LYS A CA 1
ATOM 683 C C . LYS A 1 87 ? 1.693 5.668 7.272 1.00 93.31 87 LYS A C 1
ATOM 685 O O . LYS A 1 87 ? 0.696 5.034 7.612 1.00 93.31 87 LYS A O 1
ATOM 690 N N . ASN A 1 88 ? 1.769 6.996 7.322 1.00 93.69 88 ASN A N 1
ATOM 691 C CA . ASN A 1 88 ? 0.690 7.845 7.821 1.00 93.69 88 ASN A CA 1
ATOM 692 C C . ASN A 1 88 ? -0.573 7.726 6.961 1.00 93.69 88 ASN A C 1
ATOM 694 O O . ASN A 1 88 ? -1.676 7.677 7.503 1.00 93.69 88 ASN A O 1
ATOM 698 N N . LEU A 1 89 ? -0.427 7.646 5.636 1.00 94.44 89 LEU A N 1
ATOM 699 C CA . LEU A 1 89 ? -1.547 7.433 4.719 1.00 94.44 89 LEU A CA 1
ATOM 700 C C . LEU A 1 89 ? -2.281 6.118 5.027 1.00 94.44 89 LEU A C 1
ATOM 702 O O . LEU A 1 89 ? -3.499 6.116 5.195 1.00 94.44 89 LEU A O 1
ATOM 706 N N . LEU A 1 90 ? -1.539 5.012 5.138 1.00 93.12 90 LEU A N 1
ATOM 707 C CA . LEU A 1 90 ? -2.112 3.690 5.409 1.00 93.12 90 LEU A CA 1
ATOM 708 C C . LEU A 1 90 ? -2.750 3.615 6.794 1.00 93.12 90 LEU A C 1
ATOM 710 O O . LEU A 1 90 ? -3.815 3.022 6.941 1.00 93.12 90 LEU A O 1
ATOM 714 N N . GLN A 1 91 ? -2.133 4.247 7.794 1.00 93.38 91 GLN A N 1
ATOM 715 C CA . GLN A 1 91 ? -2.686 4.310 9.141 1.00 93.38 91 GLN A CA 1
ATOM 716 C C . GLN A 1 91 ? -4.009 5.079 9.169 1.00 93.38 91 GLN A C 1
ATOM 718 O O . GLN A 1 91 ? -4.977 4.599 9.750 1.00 93.38 91 GLN A O 1
ATOM 723 N N . LYS A 1 92 ? -4.080 6.240 8.504 1.00 92.69 92 LYS A N 1
ATOM 724 C CA . LYS A 1 92 ? -5.326 7.013 8.383 1.00 92.69 92 LYS A CA 1
ATOM 725 C C . LYS A 1 92 ? -6.423 6.209 7.691 1.00 92.69 92 LYS A C 1
ATOM 727 O O . LYS A 1 92 ? -7.545 6.176 8.183 1.00 92.69 92 LYS A O 1
ATOM 732 N N . ALA A 1 93 ? -6.095 5.533 6.592 1.00 92.44 93 ALA A N 1
ATOM 733 C CA . ALA A 1 93 ? -7.053 4.701 5.871 1.00 92.44 93 ALA A CA 1
ATOM 734 C C . ALA A 1 93 ? -7.545 3.511 6.716 1.00 92.44 93 ALA A C 1
ATOM 736 O O . ALA A 1 93 ? -8.729 3.191 6.703 1.00 92.44 93 ALA A O 1
ATOM 737 N N . ALA A 1 94 ? -6.658 2.880 7.489 1.00 90.62 94 ALA A N 1
ATOM 738 C CA . ALA A 1 94 ? -7.028 1.795 8.393 1.00 90.62 94 ALA A CA 1
ATOM 739 C C . ALA A 1 94 ? -7.943 2.266 9.534 1.00 90.62 94 ALA A C 1
ATOM 741 O O . ALA A 1 94 ? -8.874 1.552 9.895 1.00 90.62 94 ALA A O 1
ATOM 742 N N . LEU A 1 95 ? -7.693 3.458 10.085 1.00 89.50 95 LEU A N 1
ATOM 743 C CA . LEU A 1 95 ? -8.541 4.055 11.118 1.00 89.50 95 LEU A CA 1
ATOM 744 C C . LEU A 1 95 ? -9.924 4.424 10.575 1.00 89.50 95 LEU A C 1
ATOM 746 O O . LEU A 1 95 ? -10.911 4.150 11.245 1.00 89.50 95 LEU A O 1
ATOM 750 N N . ALA A 1 96 ? -10.005 4.982 9.363 1.00 87.94 96 ALA A N 1
ATOM 751 C CA . ALA A 1 96 ? -11.284 5.316 8.734 1.00 87.94 96 ALA A CA 1
ATOM 752 C C . ALA A 1 96 ? -12.216 4.091 8.654 1.00 87.94 96 ALA A C 1
ATOM 754 O O . ALA A 1 96 ? -13.356 4.163 9.098 1.00 87.94 96 ALA A O 1
ATOM 755 N N . LEU A 1 97 ? -11.690 2.933 8.236 1.00 84.00 97 LEU A N 1
ATOM 756 C CA . LEU A 1 97 ? -12.458 1.681 8.190 1.00 84.00 97 LEU A CA 1
ATOM 757 C C . LEU A 1 97 ? -12.911 1.173 9.568 1.00 84.00 97 LEU A C 1
ATOM 759 O O . LEU A 1 97 ? -13.926 0.489 9.666 1.00 84.00 97 LEU A O 1
ATOM 763 N N . GLN A 1 98 ? -12.153 1.453 10.631 1.00 78.19 98 GLN A N 1
ATOM 764 C CA . GLN A 1 98 ? -12.532 1.058 11.992 1.00 78.19 98 GLN A CA 1
ATOM 765 C C .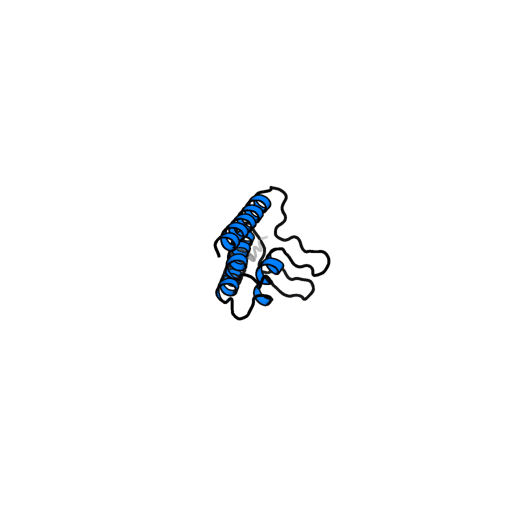 G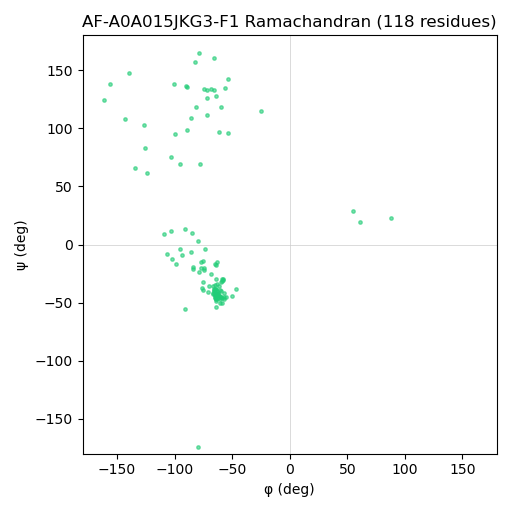LN A 1 98 ? -13.624 1.958 12.569 1.00 78.19 98 GLN A C 1
ATOM 767 O O . GLN A 1 98 ? -14.500 1.465 13.277 1.00 78.19 98 GLN A O 1
ATOM 772 N N . VAL A 1 99 ? -13.576 3.258 12.267 1.00 74.44 99 VAL A N 1
ATOM 773 C CA . VAL A 1 99 ? -14.604 4.216 12.692 1.00 74.44 99 VAL A CA 1
ATOM 774 C C . VAL A 1 99 ? -15.940 3.875 12.032 1.00 74.44 99 VAL A C 1
ATOM 776 O O . VAL A 1 99 ? -16.927 3.733 12.746 1.00 74.44 99 VAL A O 1
ATOM 779 N N . ASP A 1 100 ? -15.949 3.602 10.724 1.00 63.12 100 ASP A N 1
ATOM 780 C CA . ASP A 1 100 ? -17.170 3.215 9.997 1.00 63.12 100 ASP A CA 1
ATOM 781 C C . ASP A 1 100 ? -17.823 1.932 10.555 1.00 63.12 100 ASP A C 1
ATOM 783 O O . ASP A 1 100 ? -19.042 1.787 10.541 1.00 63.12 100 ASP A O 1
ATOM 787 N N . ALA A 1 101 ? -17.027 0.988 11.072 1.00 59.66 101 ALA A N 1
ATOM 788 C CA . ALA A 1 101 ? -17.536 -0.254 11.661 1.00 59.66 101 ALA A CA 1
ATOM 789 C C . ALA A 1 101 ? -18.071 -0.083 13.095 1.00 59.66 101 ALA A C 1
ATOM 791 O O . ALA A 1 101 ? -18.865 -0.903 13.557 1.00 59.66 101 ALA A O 1
ATOM 792 N N . SER A 1 102 ? -17.617 0.949 13.810 1.00 60.12 102 SER A N 1
ATOM 793 C CA . SER A 1 102 ? -17.961 1.174 15.220 1.00 60.12 102 SER A CA 1
ATOM 794 C C . SER A 1 102 ? -19.294 1.910 15.394 1.00 60.12 102 SER A C 1
ATOM 796 O O . SER A 1 102 ? -19.918 1.784 16.442 1.00 60.12 102 SER A O 1
ATOM 798 N N . ASP A 1 103 ? -19.759 2.620 14.361 1.00 55.75 103 ASP A N 1
ATOM 799 C CA . ASP A 1 103 ? -21.001 3.416 14.364 1.00 55.75 103 ASP A CA 1
ATOM 800 C C . ASP A 1 103 ? -22.283 2.571 14.152 1.00 55.75 103 ASP A C 1
ATOM 802 O O . ASP A 1 103 ? -23.389 3.098 14.076 1.00 55.75 103 ASP A O 1
ATOM 806 N N . ILE A 1 104 ? -22.154 1.237 14.056 1.00 56.97 104 ILE A N 1
ATOM 807 C CA . ILE A 1 104 ? -23.272 0.282 13.882 1.00 56.97 104 ILE A CA 1
ATOM 808 C C . ILE A 1 104 ? -23.740 -0.314 15.226 1.00 56.97 104 ILE A C 1
ATOM 810 O O . ILE A 1 104 ? -24.734 -1.036 15.278 1.00 56.97 104 ILE A O 1
ATOM 814 N N . ALA A 1 105 ? -23.081 -0.001 16.344 1.00 59.91 105 ALA A N 1
ATOM 815 C CA . ALA A 1 105 ? -23.557 -0.406 17.665 1.00 59.91 105 ALA A CA 1
ATOM 816 C C . ALA A 1 105 ? -24.708 0.510 18.129 1.00 59.91 105 ALA A C 1
ATOM 818 O O . ALA A 1 105 ? -24.540 1.318 19.039 1.00 59.91 105 ALA A O 1
ATOM 819 N N . GLN A 1 106 ? -25.871 0.406 17.477 1.00 54.22 106 GLN A N 1
ATOM 820 C CA . GLN A 1 106 ? -27.112 0.956 18.012 1.00 54.22 106 GLN A CA 1
ATOM 821 C C . GLN A 1 106 ? -27.571 0.106 19.199 1.00 54.22 106 GLN A C 1
ATOM 823 O O . GLN A 1 106 ? -27.673 -1.119 19.135 1.00 54.22 106 GLN A O 1
ATOM 828 N N . GLU A 1 107 ? -27.781 0.831 20.287 1.00 55.69 107 GLU A N 1
ATOM 829 C CA . GLU A 1 107 ? -28.344 0.459 21.572 1.00 55.69 107 GLU A CA 1
ATOM 830 C C . GLU A 1 107 ? -29.722 -0.207 21.419 1.00 55.69 107 GLU A C 1
ATOM 832 O O . GLU A 1 107 ? -30.737 0.477 21.397 1.00 55.69 107 GLU A O 1
ATOM 837 N N . ASP A 1 108 ? -29.780 -1.538 21.392 1.00 56.50 108 ASP A N 1
ATOM 838 C CA . ASP A 1 108 ? -30.990 -2.268 21.790 1.00 56.50 108 ASP A CA 1
ATOM 839 C C . ASP A 1 108 ? -30.757 -2.827 23.195 1.00 56.50 108 ASP A C 1
ATOM 841 O O . ASP A 1 108 ? -30.436 -3.994 23.425 1.00 56.50 108 ASP A O 1
ATOM 845 N N . SER A 1 109 ? -30.835 -1.929 24.166 1.00 62.44 109 SER A N 1
ATOM 846 C CA . SER A 1 109 ? -30.947 -2.261 25.582 1.00 62.44 109 SER A CA 1
ATOM 847 C C . SER A 1 109 ? -32.037 -1.382 26.172 1.00 62.44 109 SER A C 1
ATOM 849 O O . SER A 1 109 ? -31.753 -0.515 26.988 1.00 62.44 109 SER A O 1
ATOM 851 N N . ASP A 1 110 ? -33.280 -1.586 25.730 1.00 60.41 110 ASP A N 1
ATOM 852 C CA . ASP A 1 110 ? -34.424 -1.246 26.573 1.00 60.41 110 ASP A CA 1
ATOM 853 C C . ASP A 1 110 ? -34.932 -2.530 27.235 1.00 60.41 110 ASP A C 1
ATOM 855 O O . ASP A 1 110 ? -35.623 -3.374 26.660 1.00 60.41 110 ASP A O 1
ATOM 859 N N . ASP A 1 111 ? -34.421 -2.688 28.449 1.00 66.94 111 ASP A N 1
ATOM 860 C CA . ASP A 1 111 ? -34.781 -3.630 29.492 1.00 66.94 111 ASP A CA 1
ATOM 861 C C . ASP A 1 111 ? -36.238 -3.401 29.926 1.00 66.94 111 ASP A C 1
ATOM 863 O O . ASP A 1 111 ? -36.546 -2.515 30.720 1.00 66.94 111 ASP A O 1
ATOM 867 N N . GLY A 1 112 ? -37.150 -4.198 29.367 1.00 60.91 112 GLY A N 1
ATOM 868 C CA . GLY A 1 112 ? -38.579 -4.140 29.658 1.00 60.91 112 GLY A CA 1
ATOM 869 C C . GLY A 1 112 ? -39.153 -5.473 30.130 1.00 60.91 112 GLY A C 1
ATOM 870 O O . GLY A 1 112 ? -40.031 -6.034 29.477 1.00 60.91 112 GLY A O 1
ATOM 871 N N . SER A 1 113 ? -38.687 -6.016 31.252 1.00 63.53 113 SER A N 1
ATOM 872 C CA . SER A 1 113 ? -39.445 -6.987 32.067 1.00 63.53 113 SER A CA 1
ATOM 873 C C . SER A 1 113 ? -38.922 -6.928 33.503 1.00 63.53 113 SER A C 1
ATOM 875 O O . SER A 1 113 ? -37.705 -6.908 33.645 1.00 63.53 113 SER A O 1
ATOM 877 N N . PRO A 1 114 ? -39.741 -6.967 34.579 1.00 64.12 114 PRO A N 1
ATOM 878 C CA . PRO A 1 114 ? -41.093 -7.539 34.665 1.00 64.12 114 PRO A CA 1
ATOM 879 C C . PRO A 1 114 ? -42.098 -6.699 35.498 1.00 64.12 114 PRO A C 1
ATOM 881 O O . PRO A 1 114 ? -41.751 -6.131 36.532 1.00 64.12 114 PRO A O 1
ATOM 884 N N . SER A 1 115 ? -43.388 -6.709 35.154 1.00 58.94 115 SER A N 1
ATOM 885 C CA . SER A 1 115 ? -44.434 -6.408 36.145 1.00 58.94 115 SER A CA 1
ATOM 886 C C . SER A 1 115 ? -45.472 -7.518 36.172 1.00 58.94 115 SER A C 1
ATOM 888 O O . SER A 1 115 ? -46.309 -7.650 35.282 1.00 58.94 115 SER A O 1
ATOM 890 N N . ASP A 1 116 ? -45.320 -8.318 37.220 1.00 67.69 116 ASP A N 1
ATOM 891 C CA . ASP A 1 116 ? -46.339 -9.062 37.945 1.00 67.69 116 ASP A CA 1
ATOM 892 C C . ASP A 1 116 ? -47.730 -8.413 37.819 1.00 67.69 116 ASP A C 1
ATOM 894 O O . ASP A 1 116 ? -47.950 -7.293 38.283 1.00 67.69 116 ASP A O 1
ATOM 898 N N . VAL A 1 117 ? -48.654 -9.120 37.172 1.00 64.19 117 VAL A N 1
ATOM 899 C CA . VAL A 1 117 ? -50.094 -8.919 37.346 1.00 64.19 117 VAL A CA 1
ATOM 900 C C . VAL A 1 117 ? -50.696 -10.268 37.705 1.00 64.19 117 VAL A C 1
ATOM 902 O O . VAL A 1 117 ? -51.162 -11.038 36.870 1.00 64.19 117 VAL A O 1
ATOM 905 N N . SER A 1 118 ? -50.598 -10.568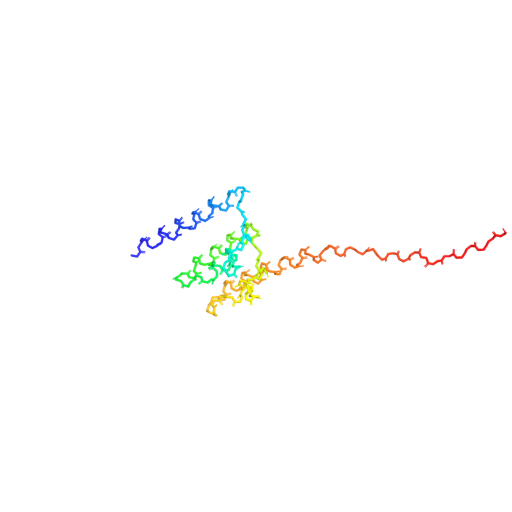 38.993 1.00 67.81 118 SER A N 1
ATOM 906 C CA . SER A 1 118 ? -51.572 -11.394 39.689 1.00 67.81 118 SER A CA 1
ATOM 907 C C . SER A 1 118 ? -52.941 -10.708 39.591 1.00 67.81 118 SER A C 1
ATOM 909 O O . SER A 1 118 ? -53.063 -9.600 40.098 1.00 67.81 118 SER A O 1
ATOM 911 N N . ASP A 1 119 ? -53.941 -11.332 38.964 1.00 66.94 119 ASP A N 1
ATOM 912 C CA . ASP A 1 119 ? -55.357 -11.083 39.277 1.00 66.94 119 ASP A CA 1
ATOM 913 C C . ASP A 1 119 ? -56.263 -12.227 38.763 1.00 66.94 119 ASP A C 1
ATOM 915 O O . ASP A 1 119 ? -56.242 -12.561 37.577 1.00 66.94 119 ASP A O 1
ATOM 919 N N . ASP A 1 120 ? -57.025 -12.764 39.728 1.00 59.91 120 ASP A N 1
ATOM 920 C CA . ASP A 1 120 ? -58.183 -13.694 39.747 1.00 59.91 120 ASP A CA 1
ATOM 921 C C . ASP A 1 120 ? -58.088 -15.135 39.185 1.00 59.91 120 ASP A C 1
ATOM 923 O O . ASP A 1 120 ? -58.215 -15.362 37.958 1.00 59.91 120 ASP A O 1
#

pLDDT: mean 81.45, std 13.64, range [52.03, 95.81]

Foldseek 3Di:
DVVVVVVLVVVLVVLLVQLPDPPDDQCQADPPWRDGQLLVLQLDDPDLVSSQSSNVSSLVSPHAQCDATPVRDGSLNNHDPPNVVSNVVSVVSNVVVVVVVVVPPDDPPPDDDDDDDDDD

Mean predicted aligned error: 10.85 Å

Sequence (120 aa):
MEYVNRAHFGSLTAAELLLQQPNIKVNLQNKLELDTPLHKAVQYKDDPSVALEIAKLLIKHGADPTKQNKNKQKPQQLVDSGNQELKNLLQKAALALQVDASDIAQEDSDDGSPSDVSDD

Organism: Rhizophagus irregularis (strain DAOM 197198w) (NCBI:txid1432141)

Radius of gyration: 22.18 Å; Cα contacts (8 Å, |Δi|>4): 111; chains: 1; bounding box: 74×31×60 Å

Solvent-accessible surface area (backbone atoms only — not comparable to full-atom values): 7240 Å² total; per-residue (Å²): 127,73,65,61,57,56,52,52,52,52,52,51,53,50,53,51,61,50,68,68,40,96,82,64,65,54,65,49,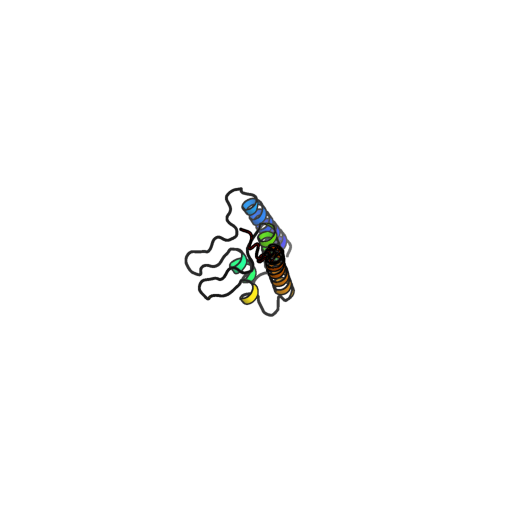53,45,92,86,54,33,40,27,58,56,40,53,30,42,58,43,75,90,45,63,67,59,21,40,53,51,40,53,52,41,45,76,69,67,31,65,51,70,54,56,25,73,84,66,45,30,31,59,77,56,40,55,89,85,45,57,68,53,39,52,52,38,50,51,54,40,47,52,58,52,54,69,63,59,78,69,75,72,86,85,76,82,87,84,81,87,80,90,77,87,80,137

Nearest PDB structures (foldseek):
  3twt-assembly2_B  TM=8.898E-01  e=6.809E-04  Homo sapiens
  3twq-assembly1_A  TM=4.979E-01  e=1.075E-03  Homo sapiens
  3uxg-assembly1_A  TM=8.120E-01  e=7.750E-02  Homo sapiens
  8fds-assembly1_A  TM=6.995E-01  e=3.111E-02  Homo sapiens
  7tts-assembly1_E  TM=5.825E-01  e=7.913E-03  Homo sapiens

Secondary structure (DSSP, 8-state):
-HHHHHHHHHHHHHHHHHHTSTT--TTPPPTTT---HHHHHHT--S-HHHHHHHHHHHHHTT--TT---TTS--HHHHS-TT-HHHHHHHHHHHHHHHHHHHTT----------------

InterPro domains:
  IPR002110 Ankyrin repeat [PF00023] (35-70)
  IPR002110 Ankyrin repeat [PS50088] (33-70)
  IPR002110 Ankyrin repeat [SM00248] (33-67)
  IPR036770 Ankyrin repeat-containing domain superfamily [G3DSA:1.25.40.20] (6-117)
  IPR036770 Ankyrin repeat-containing domain superfamily [SSF48403] (7-93)